Protein AF-A0A3D2E1N3-F1 (afdb_monomer)

Sequence (155 aa):
MRQRNDLDSYSYISAGSKIITVATIILSIMVVLLGVISSIVYNMWWLFLIIIPLGGISIAVFYILGKMAVTTCHNIYVIKANTDKTLMIQQSKLSDKQPKEANILKQIEILNKNDTDEDFDYVNLPEYDECPCCFAKISPNDTECPNCGYKLKEK

pLDDT: mean 76.05, std 15.06, range [44.72, 97.81]

Secondary structure (DSSP, 8-state):
-HHHHHHHHHHHHHHHHHHHHHHHHHHHHHHHHHHHHHHHHHHHHHHHHHHHHHHHHHHHHHHHHHHHHHHHHHHHHHHHHHHHHHHHHHHHHHHTS-TTTHHHHHHHHHHTTSS---------PPPTTB-TTT--B--TT-SB-TTT--BPPP-

Mean predicted aligned error: 20.75 Å

Solvent-accessible surface area (backbone atoms only — not comparable to full-atom values): 9230 Å² total; per-residue (Å²): 116,71,72,60,56,56,54,52,52,49,50,54,54,58,51,50,52,53,52,54,54,50,51,52,52,52,51,53,52,52,52,52,52,50,51,52,52,50,52,51,50,61,69,48,48,63,53,53,70,52,48,52,56,54,51,51,51,51,53,52,51,54,53,53,51,50,52,52,49,55,55,50,54,50,52,53,52,55,50,51,60,50,50,56,54,53,50,54,56,49,50,55,61,51,73,77,53,65,95,73,52,66,65,54,55,56,54,50,58,65,62,64,71,76,78,71,96,69,80,88,75,79,77,85,70,60,54,98,46,27,32,86,88,76,64,46,79,45,59,94,83,50,53,47,36,92,87,78,66,50,74,43,83,79,131

Foldseek 3Di:
DVVVVVVVVVVVVVVVVVVVVVVVVVVVVVVVVVVVVVVVCVVCVVVCVVVVVVVVVVVVVCVVVVVVVVVVVVVVVVVVVVVVVVVVVVVVVVVVDDPPCVVVVVVVVVVVVPPDPDDDPPPPQADPQADRVPRDGHDPPDQADPPPRHGDDDD

Radius of gyration: 41.71 Å; Cα contacts (8 Å, |Δi|>4): 38; chains: 1; bounding box: 68×47×124 Å

Structure (mmCIF, N/CA/C/O backbone):
data_AF-A0A3D2E1N3-F1
#
_entry.id   AF-A0A3D2E1N3-F1
#
loop_
_atom_site.group_PDB
_atom_site.id
_atom_site.type_symbol
_atom_site.label_atom_id
_atom_site.label_alt_id
_atom_site.label_comp_id
_atom_site.label_asym_id
_atom_site.label_entity_id
_atom_site.label_seq_id
_atom_site.pdbx_PDB_ins_code
_atom_site.Cartn_x
_atom_site.Cartn_y
_atom_site.Cartn_z
_atom_site.occupancy
_atom_site.B_iso_or_equiv
_atom_site.auth_seq_id
_atom_site.auth_comp_id
_atom_site.auth_asym_id
_atom_site.auth_atom_id
_atom_site.pdbx_PDB_model_num
ATOM 1 N N . MET A 1 1 ? 36.101 23.983 -58.248 1.00 60.94 1 MET A N 1
ATOM 2 C CA . MET A 1 1 ? 34.945 24.101 -57.324 1.00 60.94 1 MET A CA 1
ATOM 3 C C . MET A 1 1 ? 34.188 22.780 -57.162 1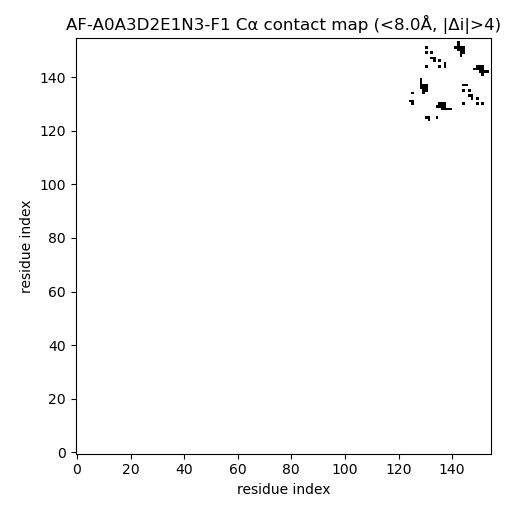.00 60.94 1 MET A C 1
ATOM 5 O O . MET A 1 1 ? 33.899 22.434 -56.032 1.00 60.94 1 MET A O 1
ATOM 9 N N . ARG A 1 2 ? 33.955 21.997 -58.230 1.00 63.56 2 ARG A N 1
ATOM 10 C CA . ARG A 1 2 ? 33.220 20.711 -58.186 1.00 63.56 2 ARG A CA 1
ATOM 11 C C . ARG A 1 2 ? 33.766 19.671 -57.187 1.00 63.56 2 ARG A C 1
ATOM 13 O O . ARG A 1 2 ? 33.020 19.221 -56.337 1.00 63.56 2 ARG A O 1
ATOM 20 N N . GLN A 1 3 ? 35.078 19.410 -57.197 1.00 66.38 3 GLN A N 1
ATOM 21 C CA . GLN A 1 3 ? 35.708 18.445 -56.279 1.00 66.38 3 GLN A CA 1
ATOM 22 C C . GLN A 1 3 ? 35.538 18.774 -54.787 1.00 66.38 3 GLN A C 1
ATOM 24 O O . GLN A 1 3 ? 35.554 17.868 -53.969 1.00 66.38 3 GLN A O 1
ATOM 29 N N . ARG A 1 4 ? 35.388 20.052 -54.409 1.00 64.50 4 ARG A N 1
ATOM 30 C CA . ARG A 1 4 ? 35.271 20.437 -52.994 1.00 64.50 4 ARG A CA 1
ATOM 31 C C . ARG A 1 4 ? 33.875 20.099 -52.440 1.00 64.50 4 ARG A C 1
ATOM 33 O O . ARG A 1 4 ? 33.777 19.599 -51.330 1.00 64.50 4 ARG A O 1
ATOM 40 N N . ASN A 1 5 ? 32.834 20.246 -53.266 1.00 68.31 5 ASN A N 1
ATOM 41 C CA . ASN A 1 5 ? 31.454 19.893 -52.912 1.00 68.31 5 ASN A CA 1
ATOM 42 C C . ASN A 1 5 ? 31.259 18.375 -52.722 1.00 68.31 5 ASN A C 1
ATOM 44 O O . ASN A 1 5 ? 30.465 17.961 -51.879 1.00 68.31 5 ASN A O 1
ATOM 48 N N . ASP A 1 6 ? 31.994 17.552 -53.476 1.00 71.38 6 ASP A N 1
ATOM 49 C CA . ASP A 1 6 ? 31.910 16.089 -53.373 1.00 71.38 6 ASP A CA 1
ATOM 50 C C . ASP A 1 6 ? 32.562 15.565 -52.077 1.00 71.38 6 ASP A C 1
ATOM 52 O O . ASP A 1 6 ? 32.035 14.646 -51.447 1.00 71.38 6 ASP A O 1
ATOM 56 N N . LEU A 1 7 ? 33.667 16.181 -51.626 1.00 69.81 7 LEU A N 1
ATOM 57 C CA . LEU A 1 7 ? 34.295 15.840 -50.340 1.00 69.81 7 LEU A CA 1
ATOM 58 C C . LEU A 1 7 ? 33.415 16.223 -49.143 1.00 69.81 7 LEU A C 1
ATOM 60 O O . LEU A 1 7 ? 33.305 15.443 -48.193 1.00 69.81 7 LEU A O 1
ATOM 64 N N . ASP A 1 8 ? 32.764 17.387 -49.196 1.00 71.44 8 ASP A N 1
ATOM 65 C CA . ASP A 1 8 ? 31.859 17.822 -48.131 1.00 71.44 8 ASP A CA 1
ATOM 66 C C . ASP A 1 8 ? 30.657 16.871 -48.026 1.00 71.44 8 ASP A C 1
ATOM 68 O O . ASP A 1 8 ? 30.333 16.408 -46.932 1.00 71.44 8 ASP A O 1
ATOM 72 N N . SER A 1 9 ? 30.054 16.480 -49.157 1.00 69.06 9 SER A N 1
ATOM 73 C CA . SER A 1 9 ? 28.947 15.511 -49.189 1.00 69.06 9 SER A CA 1
ATOM 74 C C . SER A 1 9 ? 29.327 14.160 -48.564 1.00 69.06 9 SER A C 1
ATOM 76 O O . SER A 1 9 ? 28.566 13.610 -47.762 1.00 69.06 9 SER A O 1
ATOM 78 N N . TYR A 1 10 ? 30.534 13.661 -48.841 1.00 71.31 10 TYR A N 1
ATOM 79 C CA . TYR A 1 10 ? 31.028 12.413 -48.255 1.00 71.31 10 TYR A CA 1
ATOM 80 C C . TYR A 1 10 ? 31.233 12.521 -46.736 1.00 71.31 10 TYR A C 1
ATOM 82 O O . TYR A 1 10 ? 30.901 11.595 -45.990 1.00 71.31 10 TYR A O 1
ATOM 90 N N . SER A 1 11 ? 31.716 13.673 -46.259 1.00 71.56 11 SER A N 1
ATOM 91 C CA . SER A 1 11 ? 31.849 13.964 -44.828 1.00 71.56 11 SER A CA 1
ATOM 92 C C . SER A 1 11 ? 30.490 13.917 -44.116 1.00 71.56 11 SER A C 1
ATOM 94 O O . SER A 1 11 ? 30.353 13.201 -43.120 1.00 71.56 11 SER A O 1
ATOM 96 N N . TYR A 1 12 ? 29.453 14.556 -44.674 1.00 72.25 12 TYR A N 1
ATOM 97 C CA . TYR A 1 12 ? 28.092 14.530 -44.116 1.00 72.25 12 TYR A CA 1
ATOM 98 C C . TYR A 1 12 ? 27.487 13.121 -44.072 1.00 72.25 12 TYR A C 1
ATOM 100 O O . TYR A 1 12 ? 26.911 12.730 -43.054 1.00 72.25 12 TYR A O 1
ATOM 108 N N . ILE A 1 13 ? 27.654 12.332 -45.137 1.00 73.50 13 ILE A N 1
ATOM 109 C CA . ILE A 1 13 ? 27.158 10.947 -45.190 1.00 73.50 13 ILE A CA 1
ATOM 110 C C . ILE A 1 13 ? 27.894 10.073 -44.160 1.00 73.50 13 ILE A C 1
ATOM 112 O O . ILE A 1 13 ? 27.271 9.277 -43.451 1.00 73.50 13 ILE A O 1
ATOM 116 N N . SER A 1 14 ? 29.209 10.261 -44.014 1.00 77.25 14 SER A N 1
ATOM 117 C CA . SER A 1 14 ? 30.027 9.530 -43.036 1.00 77.25 14 SER A CA 1
ATOM 118 C C . SER A 1 14 ? 29.738 9.920 -41.578 1.00 77.25 14 SER A C 1
ATOM 120 O O . SER A 1 14 ? 29.848 9.087 -40.679 1.00 77.25 14 SER A O 1
ATOM 122 N N . ALA A 1 15 ? 29.344 11.170 -41.323 1.00 78.81 15 ALA A N 1
ATOM 123 C CA . ALA A 1 15 ? 28.921 11.625 -40.003 1.00 78.81 15 ALA A CA 1
ATOM 124 C C . ALA A 1 15 ? 27.523 11.089 -39.654 1.00 78.81 15 ALA A C 1
ATOM 126 O O . ALA A 1 15 ? 27.300 10.625 -38.534 1.00 78.81 15 ALA A O 1
ATOM 127 N N . GLY A 1 16 ? 26.605 11.075 -40.628 1.00 80.94 16 GLY A N 1
ATOM 128 C CA . GLY A 1 16 ? 25.256 10.532 -40.466 1.00 80.94 16 GLY A CA 1
ATOM 129 C C . GLY A 1 16 ? 25.250 9.046 -40.106 1.00 80.94 16 GLY A C 1
ATOM 130 O O . GLY A 1 16 ? 24.530 8.636 -39.195 1.00 80.94 16 GLY A O 1
ATOM 131 N N . SER A 1 17 ? 26.107 8.238 -40.740 1.00 84.25 17 SER A N 1
ATOM 132 C CA . SER A 1 17 ? 26.199 6.803 -40.433 1.00 84.25 17 SER A CA 1
ATOM 133 C C . SER A 1 17 ? 26.687 6.531 -39.003 1.00 84.25 17 SER A C 1
ATOM 135 O O . SER A 1 17 ? 26.168 5.633 -38.332 1.00 84.25 17 SER A O 1
ATOM 137 N N . LYS A 1 18 ? 27.616 7.345 -38.482 1.00 89.56 18 LYS A N 1
ATOM 138 C CA . LYS A 1 18 ? 28.070 7.261 -37.083 1.00 89.56 18 LYS A CA 1
ATOM 139 C C . LYS A 1 18 ? 26.948 7.579 -36.098 1.00 89.56 18 LYS A C 1
ATOM 141 O O . LYS A 1 18 ? 26.774 6.844 -35.131 1.00 89.56 18 LYS A O 1
ATOM 146 N N . ILE A 1 19 ? 26.159 8.622 -36.361 1.00 91.00 19 ILE A N 1
ATOM 147 C CA . ILE A 1 19 ? 25.029 9.014 -35.503 1.00 91.00 19 ILE A CA 1
ATOM 148 C C . ILE A 1 19 ? 23.976 7.901 -35.454 1.00 91.00 19 ILE A C 1
ATOM 150 O O . ILE A 1 19 ? 23.531 7.527 -34.370 1.00 91.00 19 ILE A O 1
ATOM 154 N N . ILE A 1 20 ? 23.627 7.319 -36.605 1.00 92.25 20 ILE A N 1
ATOM 155 C CA . ILE A 1 20 ? 22.659 6.211 -36.680 1.00 92.25 20 ILE A CA 1
ATOM 156 C C . ILE A 1 20 ? 23.176 4.982 -35.915 1.00 92.25 20 ILE A C 1
ATOM 158 O O . ILE A 1 20 ? 22.425 4.336 -35.183 1.00 92.25 20 ILE A O 1
ATOM 162 N N . THR A 1 21 ? 24.470 4.680 -36.027 1.00 93.00 21 THR A N 1
ATOM 163 C CA . THR A 1 21 ? 25.086 3.548 -35.315 1.00 93.00 21 THR A CA 1
ATOM 164 C C . THR A 1 21 ? 25.044 3.761 -33.799 1.00 93.00 21 THR A C 1
ATOM 166 O O . THR A 1 21 ? 24.664 2.866 -33.051 1.00 93.00 21 THR A O 1
ATOM 169 N N . VAL A 1 22 ? 25.353 4.968 -33.324 1.00 94.44 22 VAL A N 1
ATOM 170 C CA . VAL A 1 22 ? 25.258 5.291 -31.892 1.00 94.44 22 VAL A CA 1
ATOM 171 C C . VAL A 1 22 ? 23.808 5.219 -31.402 1.00 94.44 22 VAL A C 1
ATOM 173 O O . VAL A 1 22 ? 23.545 4.618 -30.362 1.00 94.44 22 VAL A O 1
ATOM 176 N N . ALA A 1 23 ? 22.852 5.760 -32.160 1.00 94.38 23 ALA A N 1
ATOM 177 C CA . ALA A 1 23 ? 21.438 5.733 -31.789 1.00 94.38 23 ALA A CA 1
ATOM 178 C C . ALA A 1 23 ? 20.882 4.301 -31.693 1.00 94.38 23 ALA A C 1
ATOM 180 O O . ALA A 1 23 ? 20.141 3.984 -30.763 1.00 94.38 23 ALA A O 1
ATOM 181 N N . THR A 1 24 ? 21.273 3.419 -32.615 1.00 96.06 24 THR A N 1
ATOM 182 C CA . THR A 1 24 ? 20.855 2.006 -32.600 1.00 96.06 24 THR A CA 1
ATOM 183 C C . THR A 1 24 ? 21.450 1.231 -31.424 1.00 96.06 24 THR A C 1
ATOM 185 O O . THR A 1 24 ? 20.743 0.421 -30.825 1.00 96.06 24 THR A O 1
ATOM 188 N N . ILE A 1 25 ? 22.696 1.519 -31.030 1.00 96.50 25 ILE A N 1
ATOM 189 C CA . ILE A 1 25 ? 23.307 0.952 -29.816 1.00 96.50 25 ILE A CA 1
ATOM 190 C C . ILE A 1 25 ? 22.560 1.417 -28.559 1.00 96.50 25 ILE A C 1
ATOM 192 O O . ILE A 1 25 ? 22.262 0.613 -27.682 1.00 96.50 25 ILE A O 1
ATOM 196 N N . ILE A 1 26 ? 22.217 2.703 -28.462 1.00 96.81 26 ILE A N 1
ATOM 197 C CA . ILE A 1 26 ? 21.463 3.216 -27.308 1.00 96.81 26 ILE A CA 1
ATOM 198 C C . ILE A 1 26 ? 20.086 2.548 -27.231 1.00 96.81 26 ILE A C 1
ATOM 200 O O . ILE A 1 26 ? 19.669 2.101 -26.162 1.00 96.81 26 ILE A O 1
ATOM 204 N N . LEU A 1 27 ? 19.390 2.441 -28.363 1.00 97.06 27 LEU A N 1
ATOM 205 C CA . LEU A 1 27 ? 18.065 1.833 -28.417 1.00 97.06 27 LEU A CA 1
ATOM 206 C C . LEU A 1 27 ? 18.100 0.343 -28.050 1.00 97.06 27 LEU A C 1
ATOM 208 O O . LEU A 1 27 ? 17.226 -0.117 -27.318 1.00 97.06 27 LEU A O 1
ATOM 212 N N . SER A 1 28 ? 19.120 -0.402 -28.487 1.00 96.69 28 SER A N 1
ATOM 213 C CA . SER A 1 28 ? 19.261 -1.813 -28.111 1.00 96.69 28 SER A CA 1
ATOM 214 C C . SER A 1 28 ? 19.500 -1.985 -26.608 1.00 96.69 28 SER A C 1
ATOM 216 O O . SER A 1 28 ? 18.863 -2.840 -25.992 1.00 96.69 28 SER A O 1
ATOM 218 N N . ILE A 1 29 ? 20.315 -1.124 -25.989 1.00 97.50 29 ILE A N 1
ATOM 219 C CA . ILE A 1 29 ? 20.512 -1.110 -24.530 1.00 97.50 29 ILE A CA 1
ATOM 220 C C . ILE A 1 29 ? 19.184 -0.839 -23.811 1.00 97.50 29 ILE A C 1
ATOM 222 O O . ILE A 1 29 ? 18.844 -1.552 -22.867 1.00 97.50 29 ILE A O 1
ATOM 226 N N . MET A 1 30 ? 18.404 0.144 -24.269 1.00 97.44 30 MET A N 1
ATOM 227 C CA . MET A 1 30 ? 17.100 0.460 -23.670 1.00 97.44 30 MET A CA 1
ATOM 228 C C . MET A 1 30 ? 16.125 -0.721 -23.740 1.00 97.44 30 MET A C 1
ATOM 230 O O . MET A 1 30 ? 15.452 -1.019 -22.754 1.00 97.44 30 MET A O 1
ATOM 234 N N . VAL A 1 31 ? 16.075 -1.430 -24.872 1.00 97.81 31 VAL A N 1
ATOM 235 C CA . VAL A 1 31 ? 15.218 -2.616 -25.036 1.00 97.81 31 VAL A CA 1
ATOM 236 C C . VAL A 1 31 ? 15.632 -3.736 -24.078 1.00 97.81 31 VAL A C 1
ATOM 238 O O . VAL A 1 31 ? 14.769 -4.345 -23.445 1.00 97.81 31 VAL A O 1
ATOM 241 N N . VAL A 1 32 ? 16.936 -3.980 -23.916 1.00 97.81 32 VAL A N 1
ATOM 242 C CA . VAL A 1 32 ? 17.438 -4.983 -22.964 1.00 97.81 32 VAL A CA 1
ATOM 243 C C . VAL A 1 32 ? 17.055 -4.611 -21.530 1.00 97.81 32 VAL A C 1
ATOM 245 O O . VAL A 1 32 ? 16.544 -5.459 -20.799 1.00 97.81 32 VAL A O 1
ATOM 248 N N . LEU A 1 33 ? 17.227 -3.345 -21.134 1.00 97.44 33 LEU A N 1
ATOM 249 C CA . LEU A 1 33 ? 16.851 -2.874 -19.796 1.00 97.44 33 LEU A CA 1
ATOM 250 C C . LEU A 1 33 ? 15.349 -3.033 -19.529 1.00 97.44 33 LEU A C 1
ATOM 252 O O . LEU A 1 33 ? 14.964 -3.536 -18.473 1.00 97.44 33 LEU A O 1
ATOM 256 N N . LEU A 1 34 ? 14.501 -2.674 -20.495 1.00 97.12 34 LEU A N 1
ATOM 257 C CA . LEU A 1 34 ? 13.053 -2.870 -20.393 1.00 97.12 34 LEU A CA 1
ATOM 258 C C . LEU A 1 34 ? 12.678 -4.351 -20.265 1.00 97.12 34 LEU A C 1
ATOM 260 O O . LEU A 1 34 ? 11.788 -4.688 -19.482 1.00 97.12 34 LEU A O 1
ATOM 264 N N . GLY A 1 35 ? 13.372 -5.240 -20.980 1.00 96.69 35 GLY A N 1
ATOM 265 C CA . GLY A 1 35 ? 13.190 -6.687 -20.858 1.00 96.69 35 GLY A CA 1
ATOM 266 C C . GLY A 1 35 ? 13.534 -7.208 -19.460 1.00 96.69 35 GLY A C 1
ATOM 267 O O . GLY A 1 35 ? 12.766 -7.980 -18.885 1.00 96.69 35 GLY A O 1
ATOM 268 N N . VAL A 1 36 ? 14.641 -6.737 -18.874 1.00 96.88 36 VAL A N 1
ATOM 269 C CA . VAL A 1 36 ? 15.047 -7.102 -17.505 1.00 96.88 36 VAL A CA 1
ATOM 270 C C . VAL A 1 36 ? 14.018 -6.620 -16.482 1.00 96.88 36 VAL A C 1
ATOM 272 O O . VAL A 1 36 ? 13.580 -7.408 -15.646 1.00 96.88 36 VAL A O 1
ATOM 275 N N . ILE A 1 37 ? 13.577 -5.362 -16.576 1.00 95.38 37 ILE A N 1
ATOM 276 C CA . ILE A 1 37 ? 12.553 -4.806 -15.677 1.00 95.38 37 ILE A CA 1
ATOM 277 C C . ILE A 1 37 ? 11.251 -5.604 -15.796 1.00 95.38 37 ILE A C 1
ATOM 279 O O . 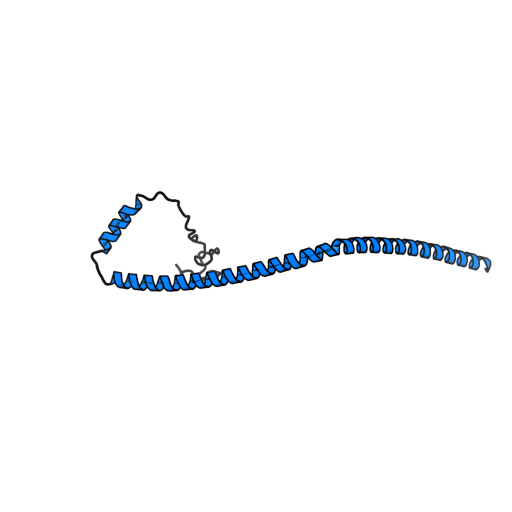ILE A 1 37 ? 10.683 -6.009 -14.784 1.00 95.38 37 ILE A O 1
ATOM 283 N N . SER A 1 38 ? 10.806 -5.885 -17.022 1.00 93.81 38 SER A N 1
ATOM 284 C CA . SER A 1 38 ? 9.576 -6.648 -17.267 1.00 93.81 38 SER A CA 1
ATOM 285 C C . SER A 1 38 ? 9.659 -8.065 -16.694 1.00 93.81 38 SER A C 1
ATOM 287 O O . SER A 1 38 ? 8.696 -8.542 -16.100 1.00 93.81 38 SER A O 1
ATOM 289 N N . SER A 1 39 ? 10.820 -8.718 -16.808 1.00 94.00 39 SER A N 1
ATOM 290 C CA . SER A 1 39 ? 11.074 -10.038 -16.219 1.00 94.00 39 SER A CA 1
ATOM 291 C C . SER A 1 39 ? 10.984 -10.015 -14.688 1.00 94.00 39 SER A C 1
ATOM 293 O O . SER A 1 39 ? 10.309 -10.856 -14.090 1.00 94.00 39 SER A O 1
ATOM 295 N N . ILE A 1 40 ? 11.590 -9.008 -14.047 1.00 92.44 40 ILE A N 1
ATOM 296 C CA . ILE A 1 40 ? 11.515 -8.823 -12.590 1.00 92.44 40 ILE A CA 1
ATOM 297 C C . ILE A 1 40 ? 10.062 -8.610 -12.154 1.00 92.44 40 ILE A C 1
ATOM 299 O O . ILE A 1 40 ? 9.594 -9.284 -11.238 1.00 92.44 40 ILE A O 1
ATOM 303 N N . VAL A 1 41 ? 9.331 -7.717 -12.826 1.00 90.50 41 VAL A N 1
ATOM 304 C CA . VAL A 1 41 ? 7.927 -7.418 -12.502 1.00 90.50 41 VAL A CA 1
ATOM 305 C C . VAL A 1 41 ? 7.044 -8.653 -12.676 1.00 90.50 41 VAL A C 1
ATOM 307 O O . VAL A 1 41 ? 6.216 -8.927 -11.809 1.00 90.50 41 VAL A O 1
ATOM 310 N N . TYR A 1 42 ? 7.239 -9.431 -13.744 1.00 91.25 42 TYR A N 1
ATOM 311 C CA . TYR A 1 42 ? 6.496 -10.672 -13.968 1.00 91.25 42 TYR A CA 1
ATOM 312 C C . TYR A 1 42 ? 6.734 -11.686 -12.845 1.00 91.25 42 TYR A C 1
ATOM 314 O O . TYR A 1 42 ? 5.785 -12.266 -12.318 1.00 91.25 42 TYR A O 1
ATOM 322 N N . ASN A 1 43 ? 7.989 -11.850 -12.420 1.00 88.44 43 ASN A N 1
ATOM 323 C CA . ASN A 1 43 ? 8.333 -12.757 -11.328 1.00 88.44 43 ASN A CA 1
ATOM 324 C C . ASN A 1 43 ? 7.793 -12.264 -9.970 1.00 88.44 43 ASN A C 1
ATOM 326 O O . ASN A 1 43 ? 7.387 -13.056 -9.123 1.00 88.44 43 ASN A O 1
ATOM 330 N N . MET 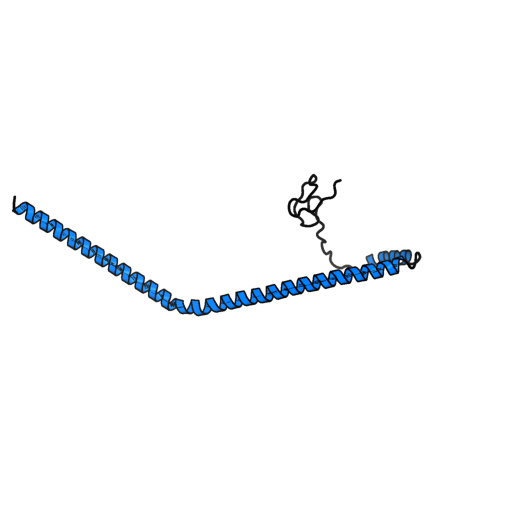A 1 44 ? 7.730 -10.945 -9.771 1.00 89.06 44 MET A N 1
ATOM 331 C CA . MET A 1 44 ? 7.182 -10.333 -8.557 1.00 89.06 44 MET A CA 1
ATOM 332 C C . MET A 1 44 ? 5.652 -10.227 -8.548 1.00 89.06 44 MET A C 1
ATOM 334 O O . MET A 1 44 ? 5.082 -9.975 -7.488 1.00 89.06 44 MET A O 1
ATOM 338 N N . TRP A 1 45 ? 4.960 -10.453 -9.671 1.00 88.69 45 TRP A N 1
ATOM 339 C CA . TRP A 1 45 ? 3.497 -10.338 -9.750 1.00 88.69 45 TRP A CA 1
ATOM 340 C C . TRP A 1 45 ? 2.777 -11.223 -8.720 1.00 88.69 45 TRP A C 1
ATOM 342 O O . TRP A 1 45 ? 1.784 -10.819 -8.114 1.00 88.69 45 TRP A O 1
ATOM 352 N N . TRP A 1 46 ? 3.329 -12.406 -8.444 1.00 84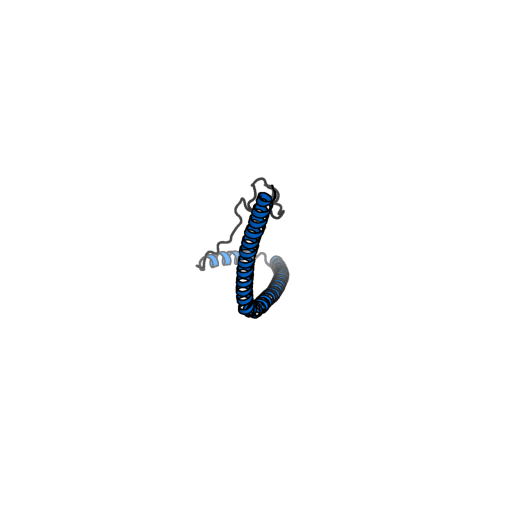.69 46 TRP A N 1
ATOM 353 C CA . TRP A 1 46 ? 2.801 -13.331 -7.439 1.00 84.69 46 TRP A CA 1
ATOM 354 C C . TRP A 1 46 ? 2.832 -12.775 -6.007 1.00 84.69 46 TRP A C 1
ATOM 356 O O . TRP A 1 46 ? 1.973 -13.122 -5.198 1.00 84.69 46 TRP A O 1
ATOM 366 N N . LEU A 1 47 ? 3.760 -11.867 -5.689 1.00 83.81 47 LEU A N 1
ATOM 367 C CA . LEU A 1 47 ? 3.800 -11.219 -4.375 1.00 83.81 47 LEU A C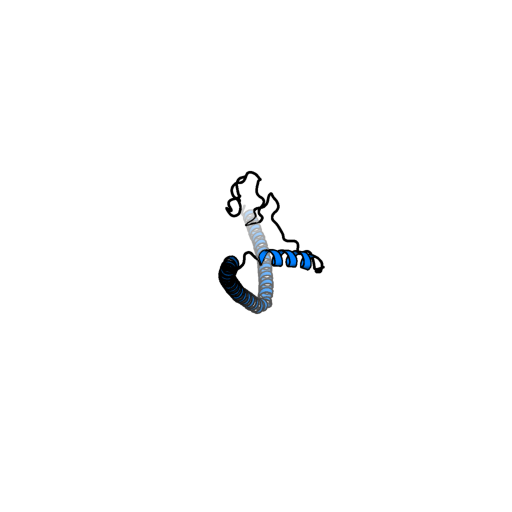A 1
ATOM 368 C C . LEU A 1 47 ? 2.594 -10.301 -4.170 1.00 83.81 47 LEU A C 1
ATOM 370 O O . LEU A 1 47 ? 2.046 -10.255 -3.071 1.00 83.81 47 LEU A O 1
ATOM 374 N N . PHE A 1 48 ? 2.118 -9.626 -5.220 1.00 81.38 48 PHE A N 1
ATOM 375 C CA . PHE A 1 48 ? 0.914 -8.797 -5.126 1.00 81.38 48 PHE A CA 1
ATOM 376 C C . PHE A 1 48 ? -0.336 -9.632 -4.831 1.00 81.38 48 PHE A C 1
ATOM 378 O O . PHE A 1 48 ? -1.184 -9.194 -4.054 1.00 81.38 48 PHE A O 1
ATOM 385 N N . LEU A 1 49 ? -0.414 -10.860 -5.355 1.00 82.06 49 LEU A N 1
ATOM 386 C CA . LEU A 1 49 ? -1.502 -11.791 -5.032 1.00 82.06 49 LEU A CA 1
ATOM 387 C C . LEU A 1 49 ? -1.520 -12.205 -3.558 1.00 82.06 49 LEU A C 1
ATOM 389 O O . LEU A 1 49 ? -2.579 -12.555 -3.053 1.00 82.06 49 LEU A O 1
ATOM 393 N N . ILE A 1 50 ? -0.382 -12.151 -2.865 1.00 83.81 50 ILE A N 1
ATOM 394 C CA . ILE A 1 50 ? -0.276 -12.478 -1.438 1.00 83.81 50 ILE A CA 1
ATOM 395 C C . ILE A 1 50 ? -0.505 -11.225 -0.578 1.00 83.81 50 ILE A C 1
ATOM 397 O O . ILE A 1 50 ? -1.252 -11.266 0.399 1.00 83.81 50 ILE A O 1
ATOM 401 N N . ILE A 1 51 ? 0.088 -10.089 -0.955 1.00 83.19 51 ILE A N 1
ATOM 402 C CA . ILE A 1 51 ? 0.034 -8.838 -0.182 1.00 83.19 51 ILE A CA 1
ATOM 403 C C . ILE A 1 51 ? -1.380 -8.242 -0.153 1.00 83.19 51 ILE A C 1
ATOM 405 O O . ILE A 1 51 ? -1.831 -7.803 0.905 1.00 83.19 51 ILE A O 1
ATOM 409 N N . ILE A 1 52 ? -2.096 -8.236 -1.283 1.00 83.44 52 ILE A N 1
ATOM 410 C CA . ILE A 1 52 ? -3.448 -7.658 -1.378 1.00 83.44 52 ILE A CA 1
ATOM 411 C C . ILE A 1 52 ? -4.439 -8.328 -0.403 1.00 83.44 52 ILE A C 1
ATOM 413 O O . ILE A 1 52 ? -5.071 -7.604 0.373 1.00 83.44 52 ILE A O 1
ATOM 417 N N . PRO A 1 53 ? -4.585 -9.669 -0.366 1.00 84.75 53 PRO A N 1
ATOM 418 C CA . PRO A 1 53 ? -5.492 -10.307 0.585 1.00 84.75 53 PRO A CA 1
ATOM 419 C C . PRO A 1 53 ? -5.023 -10.157 2.034 1.00 84.75 53 PRO A C 1
ATOM 421 O O . PRO A 1 53 ? -5.860 -9.919 2.900 1.00 84.75 53 PRO A O 1
ATOM 424 N N . LEU A 1 54 ? -3.715 -10.216 2.318 1.00 82.50 54 LEU A N 1
ATOM 425 C CA . LEU A 1 54 ? -3.187 -9.975 3.670 1.00 82.50 54 LEU A CA 1
ATOM 426 C C . LEU A 1 54 ? -3.534 -8.569 4.180 1.00 82.50 54 LEU A C 1
ATOM 428 O O . LEU A 1 54 ? -3.980 -8.411 5.318 1.00 82.50 54 LEU A O 1
ATOM 432 N N . GLY A 1 55 ? -3.392 -7.554 3.325 1.00 84.31 55 GLY A N 1
ATOM 433 C CA . GLY A 1 55 ? -3.802 -6.186 3.636 1.00 84.31 55 GLY A CA 1
ATOM 434 C C . GLY A 1 55 ? -5.309 -6.074 3.875 1.00 84.31 55 GLY A C 1
ATOM 435 O O . GLY A 1 55 ? -5.734 -5.477 4.864 1.00 84.31 55 GLY A O 1
ATOM 436 N N . GLY A 1 56 ? -6.120 -6.705 3.020 1.00 86.50 56 GLY A N 1
ATOM 437 C CA . GLY A 1 56 ? -7.578 -6.728 3.170 1.00 86.50 56 GLY A CA 1
ATOM 438 C C . GLY A 1 56 ? -8.041 -7.381 4.476 1.00 86.50 56 GLY A C 1
ATOM 439 O O . GLY A 1 56 ? -8.914 -6.841 5.158 1.00 86.50 56 GLY A O 1
ATOM 440 N N . ILE A 1 57 ? -7.419 -8.499 4.863 1.00 90.12 57 ILE A N 1
ATOM 441 C CA . ILE A 1 57 ? -7.706 -9.190 6.128 1.00 90.12 57 ILE A CA 1
ATOM 442 C C . ILE A 1 57 ? -7.368 -8.287 7.318 1.00 90.12 57 ILE A C 1
ATOM 444 O O . ILE A 1 57 ? -8.182 -8.159 8.230 1.00 90.12 57 ILE A O 1
ATOM 448 N N . SER A 1 58 ? -6.213 -7.614 7.294 1.00 89.75 58 SER A N 1
ATOM 449 C CA . SER A 1 58 ? -5.819 -6.678 8.355 1.00 89.75 58 SER A CA 1
ATOM 450 C C . SER A 1 58 ? -6.855 -5.563 8.540 1.00 89.75 58 SER A C 1
ATOM 452 O O . SER A 1 58 ? -7.351 -5.352 9.647 1.00 89.75 58 SER A O 1
ATOM 454 N N . ILE A 1 59 ? -7.273 -4.914 7.447 1.00 92.06 59 ILE A N 1
ATOM 455 C CA . ILE A 1 59 ? -8.287 -3.846 7.483 1.00 92.06 59 ILE A CA 1
ATOM 456 C C . ILE A 1 59 ? -9.610 -4.361 8.067 1.00 92.06 59 ILE A C 1
ATOM 458 O O . ILE A 1 59 ? -10.217 -3.691 8.905 1.00 92.06 59 ILE A O 1
ATOM 462 N N . ALA A 1 60 ? -10.048 -5.559 7.670 1.00 91.56 60 ALA A N 1
ATOM 463 C CA . ALA A 1 60 ? -11.271 -6.165 8.190 1.00 91.56 60 ALA A CA 1
ATOM 464 C C . ALA A 1 60 ? -11.180 -6.457 9.698 1.00 91.56 60 ALA A C 1
ATOM 466 O O . ALA A 1 60 ? -12.125 -6.173 10.436 1.00 91.56 60 ALA A O 1
ATOM 467 N N . VAL A 1 61 ? -10.039 -6.965 10.173 1.00 93.44 61 VAL A N 1
ATOM 468 C CA . VAL A 1 61 ? -9.801 -7.221 11.602 1.00 93.44 61 VAL A CA 1
ATOM 469 C C . VAL A 1 61 ? -9.838 -5.919 12.398 1.00 93.44 61 VAL A C 1
ATOM 471 O O . VAL A 1 61 ? -10.561 -5.841 13.392 1.00 93.44 61 VAL A O 1
ATOM 474 N N . PHE A 1 62 ? -9.140 -4.875 11.946 1.00 93.44 62 PHE A N 1
ATOM 475 C CA . PHE A 1 62 ? -9.174 -3.566 12.606 1.00 93.44 62 PHE A CA 1
ATOM 476 C C . PHE A 1 62 ? -10.580 -2.959 12.623 1.00 93.44 62 PHE A C 1
ATOM 478 O O . PHE A 1 62 ? -10.987 -2.386 13.633 1.00 93.44 62 PHE A O 1
ATOM 485 N N . TYR A 1 63 ? -11.355 -3.128 11.550 1.00 95.00 63 TYR A N 1
ATOM 486 C CA . TYR A 1 63 ? -12.741 -2.667 11.496 1.00 95.00 63 TYR A CA 1
ATOM 487 C C . TYR A 1 63 ? -13.634 -3.381 12.522 1.00 95.00 63 TYR A C 1
ATOM 489 O O . TYR A 1 63 ? -14.408 -2.734 13.233 1.00 95.00 63 TYR A O 1
ATOM 497 N N . ILE A 1 64 ? -13.513 -4.709 12.632 1.00 94.00 64 ILE A N 1
ATOM 498 C CA . ILE A 1 64 ? -14.280 -5.512 13.594 1.00 94.00 64 ILE A CA 1
ATOM 499 C C . ILE A 1 64 ? -13.875 -5.156 15.028 1.00 94.00 64 ILE A C 1
ATOM 501 O O . ILE A 1 64 ? -14.747 -4.876 15.851 1.00 94.00 64 ILE A O 1
ATOM 505 N N . LEU A 1 65 ? -12.573 -5.103 15.322 1.00 92.62 65 LEU A N 1
ATOM 506 C CA . LEU A 1 65 ? -12.067 -4.725 16.644 1.00 92.62 65 LEU A CA 1
ATOM 507 C C . LEU A 1 65 ? -12.496 -3.308 17.032 1.00 92.62 65 LEU A C 1
ATOM 509 O O . LEU A 1 65 ? -12.944 -3.096 18.157 1.00 92.62 65 LEU A O 1
ATOM 513 N N . GLY A 1 66 ? -12.440 -2.359 16.095 1.00 91.50 66 GLY A N 1
ATOM 514 C CA . GLY A 1 66 ? -12.910 -0.994 16.313 1.00 91.50 66 GLY A CA 1
ATOM 515 C C . GLY A 1 66 ? -14.391 -0.948 16.690 1.00 91.50 66 GLY A C 1
ATOM 516 O O . GLY A 1 66 ? -14.761 -0.288 17.661 1.00 91.50 66 GLY A O 1
ATOM 517 N N . LYS A 1 67 ? -15.245 -1.708 15.990 1.00 90.12 67 LYS A N 1
ATOM 518 C CA . LYS A 1 67 ? -16.667 -1.810 16.356 1.00 90.12 67 LYS A CA 1
ATOM 5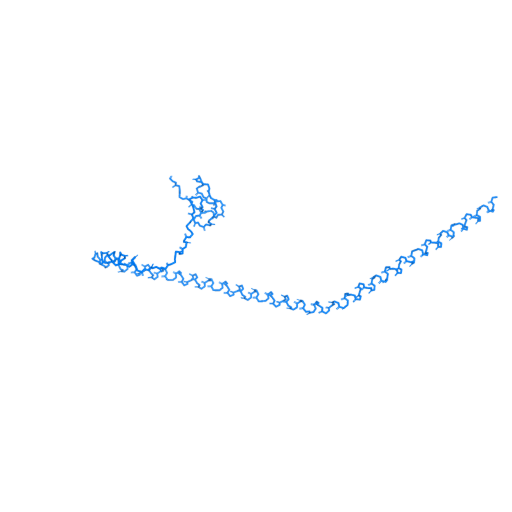19 C C . LYS A 1 67 ? -16.872 -2.418 17.739 1.00 90.12 67 LYS A C 1
ATOM 521 O O . LYS A 1 67 ? -17.646 -1.872 18.521 1.00 90.12 67 LYS A O 1
ATOM 526 N N . MET A 1 68 ? -16.160 -3.498 18.054 1.00 87.62 68 MET A N 1
ATOM 527 C CA . MET A 1 68 ? -16.254 -4.147 19.364 1.00 87.62 68 MET A CA 1
ATOM 528 C C . MET A 1 68 ? -15.811 -3.207 20.493 1.00 87.62 68 MET A C 1
ATOM 530 O O . MET A 1 68 ? -16.479 -3.140 21.525 1.00 87.62 68 MET A O 1
ATOM 534 N N . ALA A 1 69 ? -14.747 -2.426 20.291 1.00 88.62 69 ALA A N 1
ATOM 535 C CA . ALA A 1 69 ? -14.279 -1.442 21.264 1.00 88.62 69 ALA A CA 1
ATOM 536 C C . ALA A 1 69 ? -15.328 -0.349 21.526 1.00 88.62 69 ALA A C 1
ATOM 538 O O . ALA A 1 69 ? -15.653 -0.073 22.681 1.00 88.62 69 ALA A O 1
ATOM 539 N N . VAL A 1 70 ? -15.928 0.217 20.472 1.00 89.31 70 VAL A N 1
ATOM 540 C CA . VAL A 1 70 ? -16.972 1.248 20.605 1.00 89.31 70 VAL A CA 1
ATOM 541 C C . VAL A 1 70 ? -18.198 0.709 21.350 1.00 89.31 70 VAL A C 1
ATOM 543 O O . VAL A 1 70 ? -18.697 1.364 22.268 1.00 89.31 70 VAL A O 1
ATOM 546 N N . THR A 1 71 ? -18.665 -0.498 21.014 1.00 85.44 71 THR A N 1
ATOM 547 C CA . THR A 1 71 ? -19.798 -1.127 21.713 1.00 85.44 71 THR A CA 1
ATOM 548 C C . THR A 1 71 ? -19.480 -1.401 23.184 1.00 85.44 71 THR A C 1
ATOM 550 O O . THR A 1 71 ? -20.322 -1.169 24.053 1.00 85.44 71 THR A O 1
ATOM 553 N N . THR A 1 72 ? -18.256 -1.837 23.484 1.00 83.81 72 THR A N 1
ATOM 554 C CA . THR A 1 72 ? -17.821 -2.114 24.861 1.00 83.81 72 THR A CA 1
ATOM 555 C C . THR A 1 72 ? -17.765 -0.831 25.692 1.00 83.81 72 THR A C 1
ATOM 557 O O . THR A 1 72 ? -18.317 -0.796 26.792 1.00 83.81 72 THR A O 1
ATOM 560 N N . CYS A 1 73 ? -17.204 0.253 25.148 1.00 80.19 73 CYS A N 1
ATOM 561 C CA . CYS A 1 73 ? -17.177 1.559 25.813 1.00 80.19 73 CYS A CA 1
ATOM 562 C C . CYS A 1 73 ? -18.586 2.098 26.094 1.00 80.19 73 CYS A C 1
ATOM 564 O O . CYS A 1 73 ? -18.847 2.589 27.193 1.00 80.19 73 CYS A O 1
ATOM 566 N N . HIS A 1 74 ? -19.513 1.969 25.138 1.00 80.19 74 HIS A N 1
ATOM 567 C CA . HIS A 1 74 ? -20.899 2.395 25.333 1.00 80.19 74 HIS A CA 1
ATOM 568 C C . HIS A 1 74 ? -21.582 1.610 26.465 1.00 80.19 74 HIS A C 1
ATOM 570 O O . HIS A 1 74 ? -22.228 2.199 27.332 1.00 80.19 74 HIS A O 1
ATOM 576 N N . ASN A 1 75 ? -21.404 0.287 26.507 1.00 77.69 75 ASN A N 1
ATOM 5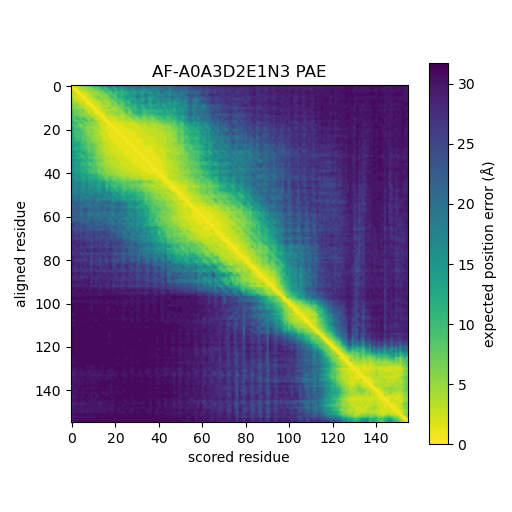77 C CA . ASN A 1 75 ? -21.991 -0.550 27.555 1.00 77.69 75 ASN A CA 1
ATOM 578 C C . ASN A 1 75 ? -21.418 -0.227 28.940 1.00 77.69 75 ASN A C 1
ATOM 580 O O . ASN A 1 75 ? -22.182 -0.113 29.896 1.00 77.69 75 ASN A O 1
ATOM 584 N N . ILE A 1 76 ? -20.103 -0.011 29.049 1.00 78.88 76 ILE A N 1
ATOM 585 C CA . ILE A 1 76 ? -19.462 0.389 30.312 1.00 78.88 76 ILE A CA 1
ATOM 586 C C . ILE A 1 76 ? -19.996 1.747 30.785 1.00 78.88 76 ILE A C 1
ATOM 588 O O . ILE A 1 76 ? -20.313 1.900 31.965 1.00 78.88 76 ILE A O 1
ATOM 592 N N . TYR A 1 77 ? -20.152 2.715 29.877 1.00 77.31 77 TYR A N 1
ATOM 593 C CA . TYR A 1 77 ? -20.705 4.029 30.212 1.00 77.31 77 TYR A CA 1
ATOM 594 C C . TYR A 1 77 ? -22.143 3.932 30.742 1.00 77.31 77 TYR A C 1
ATOM 596 O O . TYR A 1 77 ? -22.466 4.520 31.775 1.00 77.31 77 TYR A O 1
ATOM 604 N N . VAL A 1 78 ? -22.996 3.143 30.082 1.00 77.38 78 VAL A N 1
ATOM 605 C CA . VAL A 1 78 ? -24.389 2.927 30.509 1.00 77.38 78 VAL A CA 1
ATOM 606 C C . VAL A 1 78 ? -24.459 2.211 31.858 1.00 77.38 78 VAL A C 1
ATOM 608 O O . VAL A 1 78 ? -25.273 2.586 32.703 1.00 77.38 78 VAL A O 1
ATOM 611 N N . ILE A 1 79 ? -23.599 1.213 32.088 1.00 74.44 79 ILE A N 1
ATOM 612 C CA . ILE A 1 79 ? -23.518 0.522 33.379 1.00 74.44 79 ILE A CA 1
ATOM 613 C C . ILE A 1 79 ? -23.115 1.516 34.466 1.00 74.44 79 ILE A C 1
ATOM 615 O O . ILE A 1 79 ? -23.839 1.638 35.446 1.00 74.44 79 ILE A O 1
ATOM 619 N N . LYS A 1 80 ? -22.042 2.294 34.272 1.00 73.50 80 LYS A N 1
ATOM 620 C CA . LYS A 1 80 ? -21.582 3.279 35.263 1.00 73.50 80 LYS A CA 1
ATOM 621 C C . LYS A 1 80 ? -22.662 4.313 35.594 1.00 73.50 80 LYS A C 1
ATOM 623 O O . LYS A 1 80 ? -22.951 4.542 36.765 1.00 73.50 80 LYS A O 1
ATOM 628 N N . ALA A 1 81 ? -23.330 4.854 34.575 1.00 68.44 81 ALA A N 1
ATOM 629 C CA . ALA A 1 81 ? -24.409 5.823 34.756 1.00 68.44 81 ALA A CA 1
ATOM 630 C C . ALA A 1 81 ? -25.618 5.252 35.522 1.00 68.44 81 ALA A C 1
ATOM 632 O O . ALA A 1 81 ? -26.299 5.988 36.239 1.00 68.44 81 ALA A O 1
ATOM 633 N N . ASN A 1 82 ? -25.907 3.957 35.375 1.00 69.69 82 ASN A N 1
ATOM 634 C CA . ASN A 1 82 ? -26.960 3.296 36.145 1.00 69.69 82 ASN A CA 1
ATOM 635 C C . ASN A 1 82 ? -26.500 2.967 37.569 1.00 69.69 82 ASN A C 1
ATOM 637 O O . ASN A 1 82 ? -27.263 3.199 38.506 1.00 69.69 82 ASN A O 1
ATOM 641 N N . THR A 1 83 ? -25.259 2.511 37.754 1.00 66.06 83 THR A N 1
ATOM 642 C CA . THR A 1 83 ? -24.692 2.200 39.073 1.00 66.06 83 THR A CA 1
ATOM 643 C C . THR A 1 83 ? -24.652 3.439 39.968 1.00 66.06 83 THR A C 1
ATOM 645 O O . THR A 1 83 ? -25.136 3.365 41.101 1.00 66.06 83 THR A O 1
ATOM 648 N N . ASP A 1 84 ? -24.209 4.587 39.443 1.00 67.44 84 ASP A N 1
ATOM 649 C CA . ASP A 1 84 ? -24.161 5.861 40.179 1.00 67.44 84 ASP A CA 1
ATOM 650 C C . ASP A 1 84 ? -25.554 6.293 40.673 1.00 67.44 84 ASP A C 1
ATOM 652 O O . ASP A 1 84 ? -25.714 6.712 41.821 1.00 67.44 84 ASP A O 1
ATOM 656 N N . LYS A 1 85 ? -26.604 6.104 39.860 1.00 66.88 85 LYS A N 1
ATOM 657 C CA . LYS A 1 85 ? -27.991 6.400 40.266 1.00 66.88 85 LYS A CA 1
ATOM 658 C C . LYS A 1 85 ? -28.462 5.504 41.410 1.00 66.88 85 LYS A C 1
ATOM 660 O O . LYS A 1 85 ? -29.112 5.986 42.338 1.00 66.88 85 LYS A O 1
ATOM 665 N N . THR A 1 86 ? -28.141 4.211 41.374 1.00 64.75 86 THR A N 1
ATOM 666 C CA . THR A 1 86 ? -28.502 3.281 42.461 1.00 64.75 86 THR A CA 1
ATOM 667 C C . THR A 1 86 ? -27.765 3.589 43.762 1.00 64.75 86 THR A C 1
ATOM 669 O O . THR A 1 86 ? -28.384 3.535 44.826 1.00 64.75 86 THR A O 1
ATOM 672 N N . LEU A 1 87 ? -26.485 3.966 43.686 1.00 65.00 87 LEU A N 1
ATOM 673 C CA . LEU A 1 87 ? -25.684 4.374 44.846 1.00 65.00 87 LEU A CA 1
ATOM 674 C C . LEU A 1 87 ? -26.243 5.640 45.509 1.00 65.00 87 LEU A C 1
ATOM 676 O O . LEU A 1 87 ? -26.410 5.666 46.728 1.00 65.00 87 LEU A O 1
ATOM 680 N N . MET A 1 88 ? -26.638 6.643 44.719 1.00 60.28 88 MET A N 1
ATOM 681 C CA . MET A 1 88 ? -27.263 7.866 45.241 1.00 60.28 88 MET A CA 1
ATOM 682 C C . MET A 1 88 ? -28.611 7.601 45.935 1.00 60.28 88 MET A C 1
ATOM 684 O O . MET A 1 88 ? -28.925 8.230 46.947 1.00 60.28 88 MET A O 1
ATOM 688 N N . ILE A 1 89 ? -29.403 6.643 45.440 1.00 63.69 89 ILE A N 1
ATOM 689 C CA . ILE A 1 89 ? -30.675 6.243 46.070 1.00 63.69 89 ILE A CA 1
ATOM 690 C C . ILE A 1 89 ? -30.441 5.453 47.368 1.00 63.69 89 ILE A C 1
ATOM 692 O O . ILE A 1 89 ? -31.245 5.545 48.296 1.00 63.69 89 ILE A O 1
ATOM 696 N N . GLN A 1 90 ? -29.364 4.669 47.462 1.00 62.91 90 GLN A N 1
ATOM 697 C CA . GLN A 1 90 ? -29.021 3.982 48.709 1.00 62.91 90 GLN A CA 1
ATOM 698 C C . GLN A 1 90 ? -28.469 4.948 49.761 1.00 62.91 90 GLN A C 1
ATOM 700 O O . GLN A 1 90 ? -28.910 4.889 50.908 1.00 62.91 90 GLN A O 1
ATOM 705 N N . GLN A 1 91 ? -27.595 5.886 49.386 1.00 60.84 91 GLN A N 1
ATOM 706 C CA . GLN A 1 91 ? -27.089 6.902 50.315 1.00 60.84 91 GLN A CA 1
ATOM 707 C C . GLN A 1 91 ? -28.192 7.822 50.846 1.00 60.84 91 GLN A C 1
ATOM 709 O O . GLN A 1 91 ? -28.197 8.114 52.039 1.00 60.84 91 GLN A O 1
ATOM 714 N N . SER A 1 92 ? -29.159 8.237 50.021 1.00 61.84 92 SER A N 1
ATOM 715 C CA . SER A 1 92 ? -30.280 9.054 50.512 1.00 61.84 92 SER A CA 1
ATOM 716 C C . SER A 1 92 ? -31.170 8.290 51.499 1.00 61.84 92 SER A C 1
ATOM 718 O O . SER A 1 92 ? -31.600 8.857 52.501 1.00 61.84 92 SER A O 1
ATOM 720 N N . LYS A 1 93 ? -31.374 6.982 51.285 1.00 58.47 93 LYS A N 1
ATOM 721 C CA . LYS A 1 93 ? -32.104 6.106 52.219 1.00 58.47 93 LYS A CA 1
ATOM 722 C C . LYS A 1 93 ? -31.343 5.824 53.521 1.00 58.47 93 LYS A C 1
ATOM 724 O O . LYS A 1 93 ? -31.988 5.620 54.546 1.00 58.47 93 LYS A O 1
ATOM 729 N N . LEU A 1 94 ? -30.009 5.803 53.486 1.00 55.94 94 LEU A N 1
ATOM 730 C CA . LEU A 1 94 ? -29.150 5.678 54.672 1.00 55.94 94 LEU A CA 1
ATOM 731 C C . LEU A 1 94 ? -28.989 7.008 55.427 1.00 55.94 94 LEU A C 1
ATOM 733 O O . LEU A 1 94 ? -28.883 6.999 56.644 1.00 55.94 94 LEU A O 1
ATOM 737 N N . SER A 1 95 ? -29.027 8.155 54.744 1.00 51.72 95 SER A N 1
ATOM 738 C CA . SER A 1 95 ? -28.910 9.472 55.388 1.00 51.72 95 SER A CA 1
ATOM 739 C C . SER A 1 95 ? -30.163 9.885 56.175 1.00 51.72 95 SER A C 1
ATOM 741 O O . SER A 1 95 ? -30.059 10.726 57.064 1.00 51.72 95 SER A O 1
ATOM 743 N N . ASP A 1 96 ? -31.331 9.318 55.860 1.00 54.41 96 ASP A N 1
ATOM 744 C CA . ASP A 1 96 ? -32.611 9.634 56.518 1.00 54.41 96 ASP A CA 1
ATOM 745 C C . ASP A 1 96 ? -32.889 8.745 57.752 1.00 54.41 96 ASP A C 1
ATOM 747 O O . ASP A 1 96 ? -33.776 9.011 58.564 1.00 54.41 96 ASP A O 1
ATOM 751 N N . LYS A 1 97 ? -32.099 7.680 57.946 1.00 53.91 97 LYS A N 1
ATOM 752 C CA . LYS A 1 97 ? -32.195 6.787 59.106 1.00 53.91 97 LYS A CA 1
ATOM 753 C C . LYS A 1 97 ? -30.847 6.703 59.816 1.00 53.91 97 LYS A C 1
ATOM 755 O O . LYS A 1 97 ? -29.926 6.115 59.283 1.00 53.91 97 LYS A O 1
ATOM 760 N N . GLN A 1 98 ? -30.817 7.178 61.067 1.00 49.31 98 GLN A N 1
ATOM 761 C CA . GLN A 1 98 ? -29.783 6.973 62.107 1.00 49.31 98 GLN A CA 1
ATOM 762 C C . GLN A 1 98 ? -28.699 8.069 62.252 1.00 49.31 98 GLN A C 1
ATOM 764 O O . GLN A 1 98 ? -27.582 7.922 61.764 1.00 49.31 98 GLN A O 1
ATOM 769 N N . PRO A 1 99 ? -28.923 9.087 63.113 1.00 53.06 99 PRO A N 1
ATOM 770 C CA . PRO A 1 99 ? -27.845 9.928 63.655 1.00 53.06 99 PRO A CA 1
ATOM 771 C C . PRO A 1 99 ? -26.897 9.188 64.629 1.00 53.06 99 PRO A C 1
ATOM 773 O O . PRO A 1 99 ? -25.950 9.787 65.131 1.00 53.06 99 PRO A O 1
ATOM 776 N N . LYS A 1 100 ? -27.133 7.900 64.931 1.00 50.59 100 LYS A N 1
ATOM 777 C CA . LYS A 1 100 ? -26.349 7.118 65.907 1.00 50.59 100 LYS A CA 1
ATOM 778 C C . LYS A 1 100 ? -25.297 6.183 65.289 1.00 50.59 100 LYS A C 1
ATOM 780 O O . LYS A 1 100 ? -24.379 5.787 65.998 1.00 50.59 100 LYS A O 1
ATOM 785 N N . GLU A 1 101 ? -25.362 5.882 63.990 1.00 52.88 101 GLU A N 1
ATOM 786 C CA . GLU A 1 101 ? -24.443 4.931 63.327 1.00 52.88 101 GLU A CA 1
ATOM 787 C C . GLU A 1 101 ? -23.210 5.597 62.684 1.00 52.88 101 GLU A C 1
ATOM 789 O O . GLU A 1 101 ? -22.176 4.953 62.512 1.00 52.88 101 GLU A O 1
ATOM 794 N N . ALA A 1 102 ? -23.249 6.912 62.435 1.00 53.97 102 ALA A N 1
ATOM 795 C CA . ALA A 1 102 ? -22.117 7.672 61.883 1.00 53.97 102 ALA A CA 1
ATOM 796 C C . ALA A 1 102 ? -20.868 7.684 62.792 1.00 53.97 102 ALA A C 1
ATOM 798 O O . ALA A 1 102 ? -19.753 7.896 62.318 1.00 53.97 102 ALA A O 1
ATOM 799 N N . ASN A 1 103 ? -21.040 7.445 64.097 1.00 54.91 103 ASN A N 1
ATOM 800 C CA . ASN A 1 103 ? -19.931 7.367 65.052 1.00 54.91 103 ASN A CA 1
ATOM 801 C C . ASN A 1 103 ? -19.259 5.978 65.059 1.00 54.91 103 ASN A C 1
ATOM 803 O O . ASN A 1 103 ? -18.067 5.864 65.327 1.00 54.91 103 ASN A O 1
ATOM 807 N N . ILE A 1 104 ? -20.004 4.927 64.703 1.00 58.34 104 ILE A N 1
ATOM 808 C CA . ILE A 1 104 ? -19.494 3.550 64.639 1.00 58.34 104 ILE A CA 1
ATOM 809 C C . ILE A 1 104 ? -18.714 3.343 63.333 1.00 58.34 104 ILE A C 1
ATOM 811 O O . ILE A 1 104 ? -17.637 2.754 63.347 1.00 58.34 104 ILE A O 1
ATOM 815 N N . LEU A 1 105 ? -19.186 3.916 62.218 1.00 57.28 105 LEU A N 1
ATOM 816 C CA . LEU A 1 105 ? -18.501 3.824 60.922 1.00 57.28 105 LEU A CA 1
ATOM 817 C C . LEU A 1 105 ? -17.119 4.506 60.936 1.00 57.28 105 LEU A C 1
ATOM 819 O O . LEU A 1 105 ? -16.153 3.949 60.423 1.00 57.28 105 LEU A O 1
ATOM 823 N N . LYS A 1 106 ? -17.002 5.661 61.609 1.00 59.19 106 LYS A N 1
ATOM 824 C CA . LYS A 1 106 ? -15.713 6.345 61.815 1.00 59.19 106 LYS A CA 1
ATOM 825 C C . LYS A 1 106 ? -14.743 5.544 62.687 1.00 59.19 106 LYS A C 1
ATOM 827 O O . LYS A 1 106 ? -13.542 5.610 62.459 1.00 59.19 106 LYS A O 1
ATOM 832 N N . GLN A 1 107 ? -15.232 4.785 63.671 1.00 56.22 107 GLN A N 1
ATOM 833 C CA . GLN A 1 107 ? -14.367 3.908 64.472 1.00 56.22 107 GLN A CA 1
ATOM 834 C C . GLN A 1 107 ? -13.866 2.696 63.674 1.00 56.22 107 GLN A C 1
ATOM 836 O O . GLN A 1 107 ? -12.727 2.281 63.868 1.00 56.22 107 GLN A O 1
ATOM 841 N N . ILE A 1 108 ? -14.670 2.165 62.748 1.00 61.03 108 ILE A N 1
ATOM 842 C CA . ILE A 1 108 ? -14.277 1.040 61.883 1.00 61.03 108 ILE A CA 1
ATOM 843 C C . ILE A 1 108 ? -13.255 1.486 60.819 1.00 61.03 108 ILE A C 1
ATOM 845 O O . ILE A 1 108 ? -12.305 0.756 60.545 1.00 61.03 108 ILE A O 1
ATOM 849 N N . GLU A 1 109 ? -13.376 2.706 60.284 1.00 61.88 109 GLU A N 1
ATOM 850 C CA . GLU A 1 109 ? -12.410 3.285 59.331 1.00 61.88 109 GLU A CA 1
ATOM 851 C C . GLU A 1 109 ? -11.022 3.530 59.957 1.00 61.88 109 GLU A C 1
ATOM 853 O O . GLU A 1 109 ? -10.001 3.382 59.289 1.00 61.88 109 GLU A O 1
ATOM 858 N N . ILE A 1 110 ? -10.963 3.838 61.259 1.00 60.47 110 ILE A N 1
ATOM 859 C CA . ILE A 1 110 ? -9.699 4.009 61.995 1.00 60.47 110 ILE A CA 1
ATOM 860 C C . ILE A 1 110 ? -9.031 2.656 62.293 1.00 60.47 110 ILE A C 1
ATOM 862 O O . ILE A 1 110 ? -7.804 2.583 62.307 1.00 60.47 110 ILE A O 1
ATOM 866 N N . LEU A 1 111 ? -9.805 1.581 62.502 1.00 53.41 111 LEU A N 1
ATOM 867 C CA . LEU A 1 111 ? -9.249 0.248 62.769 1.00 53.41 111 LEU A CA 1
ATOM 868 C C . LEU A 1 111 ? -8.732 -0.451 61.500 1.00 53.41 111 LEU A C 1
ATOM 870 O O . LEU A 1 111 ? -7.744 -1.170 61.570 1.00 53.41 111 LEU A O 1
ATOM 874 N N . ASN A 1 112 ? -9.363 -0.219 60.344 1.00 51.91 112 ASN A N 1
ATOM 875 C CA . ASN A 1 112 ? -9.010 -0.895 59.089 1.00 51.91 112 ASN A CA 1
ATOM 876 C C . ASN A 1 112 ? -7.792 -0.278 58.368 1.00 51.91 112 ASN A C 1
ATOM 878 O O . ASN A 1 112 ? -7.354 -0.788 57.345 1.00 51.91 112 ASN A O 1
ATOM 882 N N . LYS A 1 113 ? -7.243 0.832 58.883 1.00 52.16 113 LYS A N 1
ATOM 883 C CA . LYS A 1 113 ? -6.090 1.530 58.290 1.00 52.16 113 LYS A CA 1
ATOM 884 C C . LYS A 1 113 ? -4.731 0.947 58.708 1.00 52.16 113 LYS A C 1
ATOM 886 O O . LYS A 1 113 ? -3.707 1.414 58.224 1.00 52.16 113 LYS A O 1
ATOM 891 N N . ASN A 1 114 ? -4.716 -0.052 59.592 1.00 52.91 114 ASN A N 1
ATOM 892 C CA . ASN A 1 114 ? -3.480 -0.582 60.172 1.00 52.91 114 ASN A CA 1
ATOM 893 C C . ASN A 1 114 ? -3.041 -1.949 59.618 1.00 52.91 114 ASN A C 1
ATOM 895 O O . ASN A 1 114 ? -1.974 -2.392 60.018 1.00 52.91 114 ASN A O 1
ATOM 899 N N . ASP A 1 115 ? -3.803 -2.589 58.716 1.00 52.31 115 ASP A N 1
ATOM 900 C CA . ASP A 1 115 ? -3.557 -3.993 58.319 1.00 52.31 115 ASP A CA 1
ATOM 901 C C . ASP A 1 115 ? -3.555 -4.276 56.800 1.00 52.31 115 ASP A C 1
ATOM 903 O O . ASP A 1 115 ? -3.689 -5.426 56.388 1.00 52.31 115 ASP A O 1
ATOM 907 N N . THR A 1 116 ? -3.357 -3.284 55.930 1.00 48.97 116 THR A N 1
ATOM 908 C CA . THR A 1 116 ? -3.107 -3.573 54.501 1.00 48.97 116 THR A CA 1
ATOM 909 C C . THR A 1 116 ? -1.864 -2.867 53.993 1.00 48.97 116 THR A C 1
ATOM 911 O O . THR A 1 116 ? -1.913 -1.737 53.506 1.00 48.97 116 THR A O 1
ATOM 914 N N . ASP A 1 117 ? -0.759 -3.599 54.103 1.00 56.47 117 ASP A N 1
ATOM 915 C CA . ASP A 1 117 ? 0.449 -3.466 53.301 1.00 56.47 117 ASP A CA 1
ATOM 916 C C . ASP A 1 117 ? 0.148 -3.910 51.857 1.00 56.47 117 ASP A C 1
ATOM 918 O O . ASP A 1 117 ? 0.488 -5.023 51.467 1.00 56.47 117 ASP A O 1
ATOM 922 N N . GLU A 1 118 ? -0.506 -3.074 51.050 1.00 51.28 118 GLU A N 1
ATOM 923 C CA . GLU A 1 118 ? -0.583 -3.296 49.600 1.00 51.28 118 GLU A CA 1
ATOM 924 C C . GLU A 1 118 ? -0.387 -1.978 48.838 1.00 51.28 118 GLU A C 1
ATOM 926 O O . GLU A 1 118 ? -1.171 -1.040 48.950 1.00 51.28 118 GLU A O 1
ATOM 931 N N . ASP A 1 119 ? 0.739 -1.948 48.123 1.00 47.06 119 ASP A N 1
ATOM 932 C CA . ASP A 1 119 ? 1.058 -1.228 46.888 1.00 47.06 119 ASP A CA 1
ATOM 933 C C . ASP A 1 119 ? 0.411 0.156 46.674 1.00 47.06 119 ASP A C 1
ATOM 935 O O . ASP A 1 119 ? -0.764 0.308 46.339 1.00 47.06 119 ASP A O 1
ATOM 939 N N . PHE A 1 120 ? 1.236 1.195 46.819 1.00 44.72 120 PHE A N 1
ATOM 940 C CA . PHE A 1 120 ? 0.894 2.579 46.500 1.00 44.72 120 PHE A CA 1
ATOM 941 C C . PHE A 1 120 ? 0.641 2.729 44.990 1.00 44.72 120 PHE A C 1
ATOM 943 O O . PHE A 1 120 ? 1.554 3.005 44.210 1.00 44.72 120 PHE A O 1
ATOM 950 N N . ASP A 1 121 ? -0.621 2.597 44.586 1.00 48.12 121 ASP A N 1
ATOM 951 C CA . ASP A 1 121 ? -1.113 3.075 43.297 1.00 48.12 121 ASP A CA 1
ATOM 952 C C . ASP A 1 121 ? -0.985 4.609 43.285 1.00 48.12 121 ASP A C 1
ATOM 954 O O . ASP A 1 121 ? -1.663 5.328 44.029 1.00 48.12 121 ASP A O 1
ATOM 958 N N . TYR A 1 122 ? -0.027 5.121 42.509 1.00 48.50 122 TYR A N 1
ATOM 959 C CA . TYR A 1 122 ? 0.219 6.552 42.352 1.00 48.50 122 TYR A CA 1
ATOM 960 C C . TYR A 1 122 ? -0.985 7.164 41.627 1.00 48.50 122 TYR A C 1
ATOM 962 O O . TYR A 1 122 ? -1.047 7.214 40.397 1.00 48.50 122 TYR 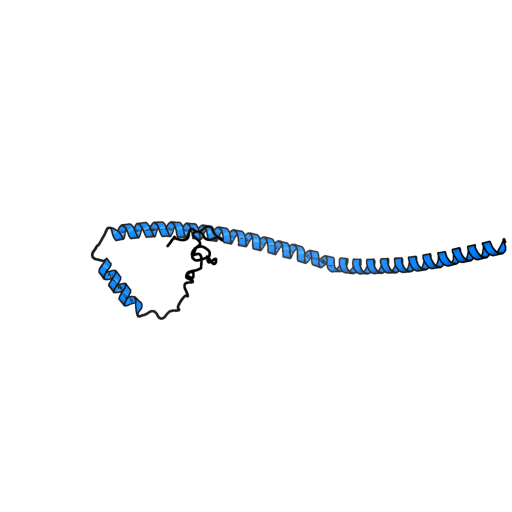A O 1
ATOM 970 N N . VAL A 1 123 ? -1.970 7.631 42.395 1.00 58.97 123 VAL A N 1
ATOM 971 C CA . VAL A 1 123 ? -3.065 8.440 41.862 1.00 58.97 123 VAL A CA 1
ATOM 972 C C . VAL A 1 123 ? -2.428 9.682 41.242 1.00 58.97 123 VAL A C 1
ATOM 974 O O . VAL A 1 123 ? -1.841 10.510 41.935 1.00 58.97 123 VAL A O 1
ATOM 977 N N . ASN A 1 124 ? -2.502 9.777 39.919 1.00 55.12 124 ASN A N 1
ATOM 978 C CA . ASN A 1 124 ? -1.955 10.878 39.138 1.00 55.12 124 ASN A CA 1
ATOM 979 C C . ASN A 1 124 ? -2.871 12.103 39.327 1.00 55.12 124 ASN A C 1
ATOM 981 O O . ASN A 1 124 ? -3.790 12.340 38.540 1.00 55.12 124 ASN A O 1
ATOM 985 N N . LEU A 1 125 ? -2.722 12.797 40.463 1.00 67.19 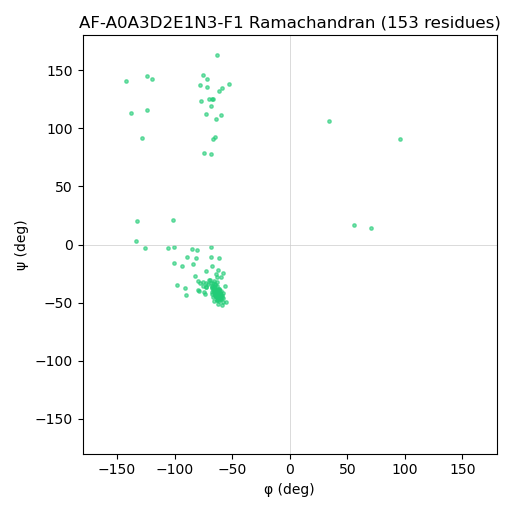125 LEU A N 1
ATOM 986 C CA . LEU A 1 125 ? -3.393 14.073 40.696 1.00 67.19 125 LEU A CA 1
ATOM 987 C C . LEU A 1 125 ? -2.729 15.137 39.808 1.00 67.19 125 LEU A C 1
ATOM 989 O O . LEU A 1 125 ? -1.502 15.189 39.777 1.00 67.19 125 LEU A O 1
ATOM 993 N N . PRO A 1 126 ? -3.514 15.991 39.125 1.00 65.00 126 PRO A N 1
ATOM 994 C CA . PRO A 1 126 ? -2.962 17.089 38.338 1.00 65.00 126 PRO A CA 1
ATOM 995 C C . PRO A 1 126 ? -2.130 18.006 39.242 1.00 65.00 126 PRO A C 1
ATOM 997 O O . PRO A 1 126 ? -2.564 18.351 40.350 1.00 65.00 126 PRO A O 1
ATOM 1000 N N . GLU A 1 127 ? -0.946 18.398 38.773 1.00 71.56 127 GLU A N 1
ATOM 1001 C CA . GLU A 1 127 ? -0.140 19.419 39.446 1.00 71.56 127 GLU A CA 1
ATOM 1002 C C . GLU A 1 127 ? -0.884 20.771 39.453 1.00 71.56 127 GLU A C 1
ATOM 1004 O O . GLU A 1 127 ? -1.869 20.977 38.739 1.00 71.56 127 GLU A O 1
ATOM 1009 N N . TYR A 1 128 ? -0.466 21.711 40.309 1.00 72.38 128 TYR A N 1
ATOM 1010 C CA . TYR A 1 128 ? -1.159 23.002 40.478 1.00 72.38 128 TYR A CA 1
ATOM 1011 C C . TYR A 1 128 ? -1.261 23.808 39.166 1.00 72.38 128 TYR A C 1
ATOM 1013 O O . TYR A 1 128 ? -2.153 24.645 39.021 1.00 72.38 128 TYR A O 1
ATOM 1021 N N . ASP A 1 129 ? -0.360 23.558 38.218 1.00 80.38 129 ASP A N 1
ATOM 1022 C CA . ASP A 1 129 ? -0.296 24.150 36.884 1.00 80.38 129 ASP A CA 1
ATOM 1023 C C . ASP A 1 129 ? -0.839 23.220 35.786 1.00 80.38 129 ASP A C 1
ATOM 1025 O O . ASP A 1 129 ? -0.551 23.427 34.608 1.00 80.38 129 ASP A O 1
ATOM 1029 N N . GLU A 1 130 ? -1.661 22.226 36.129 1.00 84.88 130 GLU A N 1
ATOM 1030 C CA . GLU A 1 130 ? -2.290 21.328 35.163 1.00 84.88 130 GLU A CA 1
ATOM 1031 C C . GLU A 1 130 ? -3.818 21.379 35.213 1.00 84.88 130 GLU A C 1
ATOM 1033 O O . GLU A 1 130 ? -4.469 21.484 36.254 1.00 84.88 130 GLU A O 1
ATOM 1038 N N . CYS A 1 131 ? -4.430 21.286 34.036 1.00 81.94 131 CYS A N 1
ATOM 1039 C CA . CYS A 1 131 ? -5.873 21.238 33.922 1.00 81.94 131 CYS A CA 1
ATOM 1040 C C . CYS A 1 131 ? -6.412 19.929 34.526 1.00 81.94 131 CYS A C 1
ATOM 1042 O O . CYS A 1 131 ? -6.093 18.856 34.013 1.00 81.94 131 CYS A O 1
ATOM 1044 N N . PRO A 1 132 ? -7.350 19.974 35.486 1.00 81.31 132 PRO A N 1
ATOM 1045 C CA . PRO A 1 132 ? -7.900 18.764 36.101 1.00 81.31 132 PRO A CA 1
ATOM 1046 C C . PRO A 1 132 ? -8.765 17.917 35.157 1.00 81.31 132 PRO A C 1
ATOM 1048 O O . PRO A 1 132 ? -9.153 16.806 35.501 1.00 81.31 132 PRO A O 1
ATOM 1051 N N . CYS A 1 133 ? -9.108 18.443 33.978 1.00 81.88 133 CYS A N 1
ATOM 1052 C CA . CYS A 1 133 ? -9.928 17.748 32.990 1.00 81.88 133 CYS A CA 1
ATOM 1053 C C . CYS A 1 133 ? -9.101 17.076 31.884 1.00 81.88 133 CYS A C 1
ATOM 1055 O O . CYS A 1 133 ? -9.499 16.020 31.398 1.00 81.88 133 CYS A O 1
ATOM 1057 N N . CYS A 1 134 ? -7.980 17.673 31.464 1.00 85.06 134 CYS A N 1
ATOM 1058 C CA . CYS A 1 134 ? -7.195 17.179 30.325 1.00 85.06 134 CYS A CA 1
ATOM 1059 C C . CYS A 1 134 ? -5.682 17.103 30.568 1.00 85.06 134 CYS A C 1
ATOM 1061 O O . CYS A 1 134 ? -4.956 16.775 29.632 1.00 85.06 134 CYS A O 1
ATOM 1063 N N . PHE A 1 135 ? -5.213 17.426 31.779 1.00 86.12 135 PHE A N 1
ATOM 1064 C CA . PHE A 1 135 ? -3.801 17.426 32.192 1.00 86.12 135 PHE A CA 1
ATOM 1065 C C . PHE A 1 135 ? -2.880 18.301 31.323 1.00 86.12 135 PHE A C 1
ATOM 1067 O O . PHE A 1 135 ? -1.662 18.177 31.348 1.00 86.12 135 PHE A O 1
ATOM 1074 N N . ALA A 1 136 ? -3.452 19.215 30.534 1.00 85.19 136 ALA A N 1
ATOM 1075 C CA . ALA A 1 136 ? -2.673 20.216 29.824 1.00 85.19 136 ALA A CA 1
ATOM 1076 C C . ALA A 1 136 ? -2.140 21.255 30.811 1.00 85.19 136 ALA A C 1
ATOM 1078 O O . ALA A 1 136 ? -2.866 21.665 31.719 1.00 85.19 136 ALA A O 1
ATOM 1079 N N . LYS A 1 137 ? -0.912 21.728 30.583 1.00 86.31 137 LYS A N 1
ATOM 1080 C CA . LYS A 1 137 ? -0.327 22.824 31.358 1.00 86.31 137 LYS A CA 1
ATOM 1081 C C . LYS A 1 137 ? -1.154 24.100 31.211 1.00 86.31 137 LYS A C 1
ATOM 1083 O O . LYS A 1 137 ? -1.508 24.485 30.095 1.00 86.31 137 LYS A O 1
ATOM 1088 N N . ILE A 1 138 ? -1.442 24.736 32.335 1.00 85.94 138 ILE A N 1
ATOM 1089 C CA . ILE A 1 138 ? -2.222 25.966 32.469 1.00 85.94 138 ILE A CA 1
ATOM 1090 C C . ILE A 1 138 ? -1.385 27.017 33.199 1.00 85.94 138 ILE A C 1
ATOM 1092 O O . ILE A 1 138 ? -0.591 26.707 34.087 1.00 85.94 138 ILE A O 1
ATOM 1096 N N . SER A 1 139 ? -1.546 28.280 32.822 1.00 80.06 139 SER A N 1
ATOM 1097 C CA . SER A 1 139 ? -0.962 29.388 33.570 1.00 80.06 139 SER A CA 1
ATOM 1098 C C . SER A 1 139 ? -1.773 29.618 34.851 1.00 80.06 139 SER A C 1
ATOM 1100 O O . SER A 1 139 ? -2.998 29.506 34.820 1.00 80.06 139 SER A O 1
ATOM 1102 N N . PRO A 1 140 ? -1.155 30.020 35.977 1.00 74.44 140 PRO A N 1
ATOM 1103 C CA . PRO A 1 140 ? -1.881 30.337 37.212 1.00 74.44 140 PRO A CA 1
ATOM 1104 C C . PRO A 1 140 ? -2.876 31.506 37.077 1.00 74.44 140 PRO A C 1
ATOM 1106 O O . PRO A 1 140 ? -3.673 31.723 37.985 1.00 74.44 140 PRO A O 1
ATOM 1109 N N . ASN A 1 141 ? -2.823 32.254 35.968 1.00 76.06 141 ASN A N 1
ATOM 1110 C CA . ASN A 1 141 ? -3.751 33.340 35.647 1.00 76.06 141 ASN A CA 1
ATOM 1111 C C . ASN A 1 141 ? -4.848 32.928 34.648 1.00 76.06 141 ASN A C 1
ATOM 1113 O O . ASN A 1 141 ? -5.687 33.762 34.307 1.00 76.06 141 ASN A O 1
ATOM 1117 N N . ASP A 1 142 ? -4.835 31.689 34.149 1.00 77.62 142 ASP A N 1
ATOM 1118 C CA . ASP A 1 142 ? -5.841 31.225 33.197 1.00 77.62 142 ASP A CA 1
ATOM 1119 C C . ASP A 1 142 ? -7.148 30.923 33.938 1.00 77.62 142 ASP A C 1
ATOM 1121 O O . ASP A 1 142 ? -7.196 30.116 34.866 1.00 77.62 142 ASP A O 1
ATOM 1125 N N . THR A 1 143 ? -8.235 31.560 33.512 1.00 82.00 143 THR A N 1
ATOM 1126 C CA . THR A 1 143 ? -9.591 31.273 34.008 1.00 82.00 143 THR A CA 1
ATOM 1127 C C . THR A 1 143 ? -10.231 30.097 33.269 1.00 82.00 143 THR A C 1
ATOM 1129 O O . THR A 1 143 ? -11.189 29.489 33.748 1.00 82.00 143 THR A O 1
ATOM 1132 N N . GLU A 1 144 ? -9.682 29.721 32.112 1.00 87.06 144 GLU A N 1
ATOM 1133 C CA . GLU A 1 144 ? -10.153 28.620 31.279 1.00 87.06 144 GLU A CA 1
ATOM 1134 C C . GLU A 1 144 ? -8.966 27.869 30.666 1.00 87.06 144 GLU A C 1
ATOM 1136 O O . GLU A 1 144 ? -7.977 28.466 30.248 1.00 87.06 144 GLU A O 1
ATOM 1141 N N . CYS A 1 145 ? -9.057 26.540 30.596 1.00 85.62 145 CYS A N 1
ATOM 1142 C CA . CYS A 1 145 ? -8.011 25.728 29.989 1.00 85.62 145 CYS A CA 1
ATOM 1143 C C . CYS A 1 145 ? -7.980 25.944 28.463 1.00 85.62 145 CYS A C 1
ATOM 1145 O O . CYS A 1 145 ? -8.982 25.658 27.800 1.00 85.62 145 CYS A O 1
ATOM 1147 N N . PRO A 1 146 ? -6.831 26.324 27.872 1.00 80.94 146 PRO A N 1
ATOM 1148 C CA . PRO A 1 146 ? -6.723 26.581 26.435 1.00 80.94 146 PRO A CA 1
ATOM 1149 C C . PRO A 1 146 ? -6.885 25.318 25.577 1.00 80.94 146 PRO A C 1
ATOM 1151 O O . PRO A 1 146 ? -7.152 25.416 24.383 1.00 80.94 146 PRO A O 1
ATOM 1154 N N . ASN A 1 147 ? -6.720 24.132 26.169 1.00 84.75 147 ASN A N 1
ATOM 1155 C CA . ASN A 1 147 ? -6.764 22.867 25.441 1.00 84.75 147 ASN A CA 1
ATOM 1156 C C . ASN A 1 147 ? -8.169 22.242 25.391 1.00 84.75 147 ASN A C 1
ATOM 1158 O O . ASN A 1 147 ? -8.548 21.665 24.377 1.00 84.75 147 ASN A O 1
ATOM 1162 N N . CYS A 1 148 ? -8.955 22.339 26.470 1.00 87.31 148 CYS A N 1
ATOM 1163 C CA . CYS A 1 148 ? -10.271 21.689 26.548 1.00 87.31 148 CYS A CA 1
ATOM 1164 C C . CYS A 1 148 ? -11.436 22.626 26.898 1.00 87.31 148 CYS A C 1
ATOM 1166 O O . CYS A 1 148 ? -12.577 22.169 26.954 1.00 87.31 148 CYS A O 1
ATOM 1168 N N . GLY A 1 149 ? -11.176 23.912 27.154 1.00 81.94 149 GLY A N 1
ATOM 1169 C CA . GLY A 1 149 ? -12.204 24.884 27.542 1.00 81.94 149 GLY A CA 1
ATOM 1170 C C . GLY A 1 149 ? -12.770 24.672 28.951 1.00 81.94 149 GLY A C 1
ATOM 1171 O O . GLY A 1 149 ? -13.822 25.213 29.287 1.00 81.94 149 GLY A O 1
ATOM 1172 N N . TYR A 1 150 ? -12.110 23.863 29.787 1.00 84.44 150 TYR A N 1
ATOM 1173 C CA . TYR A 1 150 ? -12.525 23.656 31.173 1.00 84.44 150 TYR A CA 1
ATOM 1174 C C . TYR A 1 150 ? -12.340 24.940 31.987 1.00 84.44 150 TYR A C 1
ATOM 1176 O O . TYR A 1 150 ? -11.234 25.474 32.047 1.00 84.44 150 TYR A O 1
ATOM 1184 N N . LYS A 1 151 ? -13.405 25.407 32.647 1.00 84.44 151 LYS A N 1
ATOM 1185 C CA . LYS A 1 151 ? -13.379 26.601 33.503 1.00 84.44 151 LYS A CA 1
ATOM 1186 C C . LYS A 1 151 ? -12.634 26.311 34.802 1.00 84.44 151 LYS A C 1
ATOM 1188 O O . LYS A 1 151 ? -13.097 25.524 35.632 1.00 84.44 151 LYS A O 1
ATOM 1193 N N . LEU A 1 152 ? -11.477 26.937 34.965 1.00 80.69 152 LEU A N 1
ATOM 1194 C CA . LEU A 1 152 ? -10.672 26.870 36.176 1.00 80.69 152 LEU A CA 1
ATOM 1195 C C . LEU A 1 152 ? -11.313 27.800 37.210 1.00 80.69 152 LEU A C 1
ATOM 1197 O O . LEU A 1 152 ? -11.800 28.878 36.875 1.00 80.69 152 LEU A O 1
ATOM 1201 N N . LYS A 1 153 ? -11.407 27.359 38.468 1.00 66.81 153 LYS A N 1
ATOM 1202 C CA . LYS A 1 153 ? -12.002 28.198 39.514 1.00 66.81 153 LYS A CA 1
ATOM 1203 C C . LYS A 1 153 ? -11.070 29.381 39.766 1.00 66.81 153 LYS A C 1
ATOM 1205 O O . LYS A 1 153 ? -9.925 29.170 40.156 1.00 66.81 153 LYS A O 1
ATOM 1210 N N . GLU A 1 154 ? -11.581 30.589 39.543 1.00 59.84 154 GLU A N 1
ATOM 1211 C CA . GLU A 1 154 ? -10.939 31.829 39.976 1.00 59.84 154 GLU A CA 1
ATOM 1212 C C . GLU A 1 154 ? -10.623 31.742 41.476 1.00 59.84 154 GLU A C 1
ATOM 1214 O O . GLU A 1 154 ? -11.405 31.188 42.258 1.00 59.84 154 GLU A O 1
ATOM 1219 N N . LYS A 1 155 ? -9.438 32.226 41.846 1.00 50.91 155 LYS A N 1
ATOM 1220 C CA . LYS A 1 155 ? -8.991 32.322 43.234 1.00 50.91 155 LYS A CA 1
ATOM 1221 C C . LYS A 1 155 ? -9.660 33.496 43.936 1.00 50.91 155 LYS A C 1
ATOM 1223 O O . LYS A 1 155 ? -9.774 34.561 43.292 1.00 50.91 155 LYS A O 1
#